Protein AF-A0A125SE24-F1 (afdb_monomer)

Secondary structure (DSSP, 8-state):
--------EEEPTTSS-EEETT-EEEE-TTS-EEEES-TTS---TT---

Structure (mmCIF, N/CA/C/O backbone):
data_AF-A0A125SE24-F1
#
_entry.id   AF-A0A125SE24-F1
#
loop_
_atom_site.group_PDB
_atom_site.id
_atom_site.type_symbol
_atom_site.label_atom_id
_atom_site.label_alt_id
_atom_site.label_comp_id
_atom_site.label_asym_id
_atom_site.label_entity_id
_atom_site.label_seq_id
_atom_site.pdbx_PDB_ins_code
_atom_site.Cartn_x
_atom_site.Cartn_y
_atom_site.Cartn_z
_atom_site.occupancy
_atom_site.B_iso_or_equiv
_atom_site.auth_seq_id
_atom_site.auth_comp_id
_atom_site.auth_asym_id
_atom_site.auth_atom_id
_atom_site.pdbx_PDB_model_num
ATOM 1 N N . VAL A 1 1 ? -27.447 9.372 0.996 1.00 48.34 1 VAL A N 1
ATOM 2 C CA . VAL A 1 1 ? -26.227 9.192 1.816 1.00 48.34 1 VAL A CA 1
ATOM 3 C C . VAL A 1 1 ? -25.786 7.742 1.670 1.00 48.34 1 VAL A C 1
ATOM 5 O O . VAL A 1 1 ? -26.247 6.884 2.404 1.00 48.34 1 VAL A O 1
ATOM 8 N N . GLN A 1 2 ? -25.098 7.409 0.575 1.00 44.53 2 GLN A N 1
ATOM 9 C CA . GLN A 1 2 ? -24.988 6.007 0.156 1.00 44.53 2 G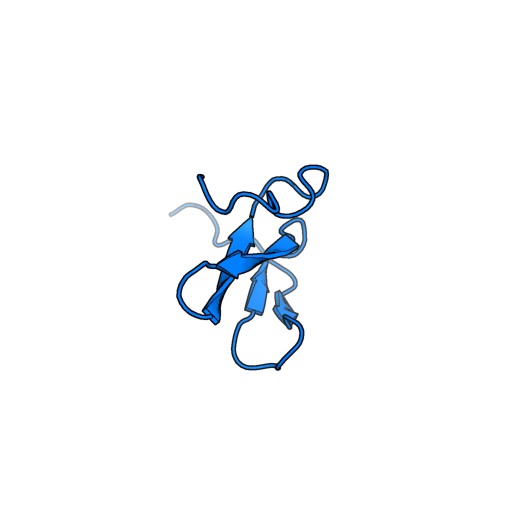LN A CA 1
ATOM 10 C C . GLN A 1 2 ? -23.837 5.306 0.885 1.00 44.53 2 GLN A C 1
ATOM 12 O O . GLN A 1 2 ? -22.674 5.599 0.646 1.00 44.53 2 GLN A O 1
ATOM 17 N N . GLN A 1 3 ? -24.257 4.452 1.823 1.00 50.09 3 GLN A N 1
ATOM 18 C CA . GLN A 1 3 ? -23.702 3.155 2.207 1.00 50.09 3 GLN A CA 1
ATOM 19 C C . GLN A 1 3 ? -22.167 3.064 2.270 1.00 50.09 3 GLN A C 1
ATOM 21 O O . GLN A 1 3 ? -21.502 2.773 1.281 1.00 50.09 3 GLN A O 1
ATOM 26 N N . ALA A 1 4 ? -21.619 3.229 3.477 1.00 55.81 4 ALA A N 1
ATOM 27 C CA . ALA A 1 4 ? -20.355 2.598 3.831 1.00 55.81 4 ALA A CA 1
ATOM 28 C C . ALA A 1 4 ? -20.580 1.085 3.735 1.00 55.81 4 ALA A C 1
ATOM 30 O O . ALA A 1 4 ? -21.282 0.500 4.565 1.00 55.81 4 ALA A O 1
ATOM 31 N N . ASP A 1 5 ? -20.103 0.516 2.633 1.00 56.31 5 ASP A N 1
ATOM 32 C CA . ASP A 1 5 ? -20.105 -0.908 2.348 1.00 56.31 5 ASP A CA 1
ATOM 33 C C . ASP A 1 5 ? -19.623 -1.669 3.589 1.00 56.31 5 ASP A C 1
AT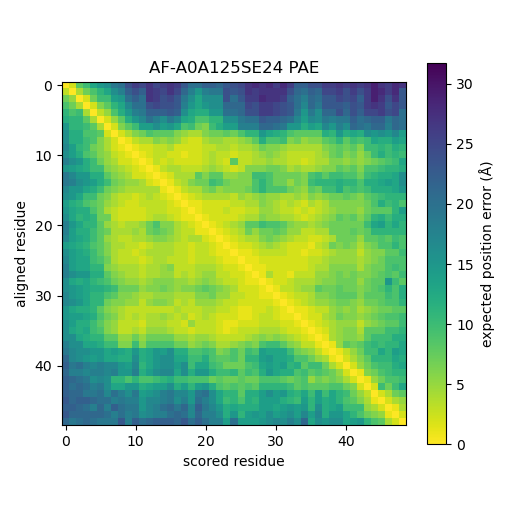OM 35 O O . ASP A 1 5 ? -18.714 -1.225 4.297 1.00 56.31 5 ASP A O 1
ATOM 39 N N . LYS A 1 6 ? -20.314 -2.758 3.919 1.00 56.72 6 LYS A N 1
ATOM 40 C CA . LYS A 1 6 ? -20.076 -3.571 5.111 1.00 56.72 6 LYS A CA 1
ATOM 41 C C . LYS A 1 6 ? -18.830 -4.419 4.866 1.00 56.72 6 LYS A C 1
ATOM 43 O O . LYS A 1 6 ? -18.897 -5.631 4.730 1.00 56.72 6 LYS A O 1
ATOM 48 N N . VAL A 1 7 ? -17.719 -3.722 4.767 1.00 64.00 7 VAL A N 1
ATOM 49 C CA . VAL A 1 7 ? -16.405 -4.224 4.454 1.00 64.00 7 VAL A CA 1
ATOM 50 C C . VAL A 1 7 ? -15.930 -5.078 5.631 1.00 64.00 7 VAL A C 1
ATOM 52 O O . VAL A 1 7 ? -15.672 -4.550 6.717 1.00 64.00 7 VAL A O 1
ATOM 55 N N . GLU A 1 8 ? -15.815 -6.394 5.446 1.00 74.69 8 GLU A N 1
ATOM 56 C CA . GLU A 1 8 ? -14.961 -7.195 6.330 1.00 74.69 8 GLU A CA 1
ATOM 57 C C . GLU A 1 8 ? -13.540 -6.635 6.218 1.00 74.69 8 GLU A C 1
ATOM 59 O O . GLU A 1 8 ? -13.115 -6.242 5.144 1.00 74.69 8 GLU A O 1
ATOM 64 N N . ILE A 1 9 ? -12.821 -6.462 7.319 1.00 80.00 9 ILE A N 1
ATOM 65 C CA . ILE A 1 9 ? -11.504 -5.815 7.289 1.00 80.00 9 ILE A CA 1
ATOM 66 C C . ILE A 1 9 ? -10.450 -6.888 7.488 1.00 80.00 9 ILE A C 1
ATOM 68 O O . ILE A 1 9 ? -10.373 -7.492 8.558 1.00 80.00 9 ILE A O 1
ATOM 72 N N . ILE A 1 10 ? -9.630 -7.118 6.467 1.00 83.75 10 ILE A N 1
ATOM 73 C CA . ILE A 1 10 ? -8.482 -8.012 6.563 1.00 83.75 10 ILE A CA 1
ATOM 74 C C . ILE A 1 10 ? -7.270 -7.234 7.071 1.00 83.75 10 ILE A C 1
ATOM 76 O O . ILE A 1 10 ? -7.000 -6.110 6.647 1.00 83.75 10 ILE A O 1
ATOM 80 N N . TYR A 1 11 ? -6.511 -7.830 7.985 1.00 84.75 11 TYR A N 1
ATOM 81 C CA . TYR A 1 11 ? -5.262 -7.238 8.452 1.00 84.75 11 TYR A CA 1
ATOM 82 C C . TYR A 1 11 ? -4.116 -7.651 7.536 1.00 84.75 11 TYR A C 1
ATOM 84 O O . TYR A 1 11 ? -3.903 -8.834 7.267 1.00 84.75 11 TYR A O 1
ATOM 92 N N . CYS A 1 12 ? -3.355 -6.662 7.077 1.00 82.12 12 CYS A N 1
ATOM 93 C CA . CYS A 1 12 ? -2.172 -6.891 6.267 1.00 82.12 12 CYS A CA 1
ATOM 94 C C . CYS A 1 12 ? -1.062 -7.560 7.088 1.00 82.12 12 CYS A C 1
ATOM 96 O O . CYS A 1 12 ? -0.988 -7.364 8.307 1.00 82.12 12 CYS A O 1
ATOM 98 N 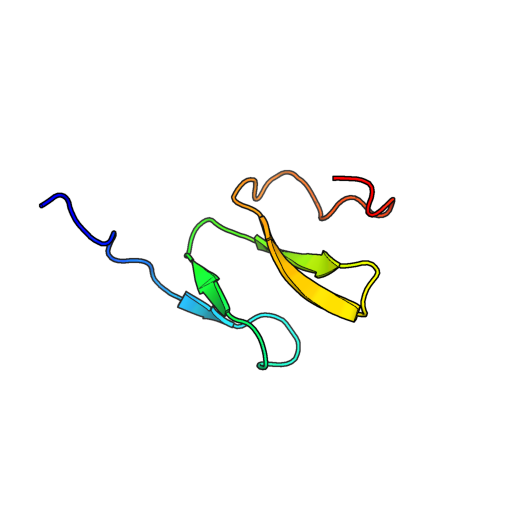N . PRO A 1 13 ? -0.156 -8.318 6.443 1.00 78.06 13 PRO A N 1
ATOM 99 C CA . PRO A 1 13 ? 0.977 -8.926 7.130 1.00 78.06 13 PRO A CA 1
ATOM 100 C C . PRO A 1 13 ? 1.831 -7.844 7.809 1.00 78.06 13 PRO A C 1
ATOM 102 O O . PRO A 1 13 ? 2.417 -6.989 7.156 1.00 78.06 13 PRO A O 1
ATOM 105 N N . GLY A 1 14 ? 1.873 -7.859 9.142 1.00 76.31 14 GLY A N 1
ATOM 106 C CA . GLY A 1 14 ? 2.487 -6.807 9.964 1.00 76.31 14 GLY A CA 1
ATOM 107 C C . GLY A 1 14 ? 1.497 -6.016 10.825 1.00 76.31 14 GLY A C 1
ATOM 108 O O . GLY A 1 14 ? 1.934 -5.268 11.693 1.00 76.31 14 GLY A O 1
ATOM 109 N N . GLY A 1 15 ? 0.184 -6.179 10.630 1.00 78.25 15 GLY A N 1
ATOM 110 C CA . GLY A 1 15 ? -0.876 -5.701 11.534 1.00 78.25 15 GLY A CA 1
ATOM 111 C C . GLY A 1 15 ? -1.074 -4.181 11.619 1.00 78.25 15 GLY A C 1
ATOM 112 O O . GLY A 1 15 ? -2.045 -3.733 12.217 1.00 78.25 15 GLY A O 1
ATOM 113 N N . LEU A 1 16 ? -0.188 -3.386 11.016 1.00 78.31 16 LEU A N 1
ATOM 114 C CA . LEU A 1 16 ? -0.244 -1.918 11.023 1.00 78.31 16 LEU A CA 1
ATOM 115 C C . LEU A 1 16 ? -1.241 -1.338 10.012 1.00 78.31 16 LEU A C 1
ATOM 117 O O . LEU A 1 16 ? -1.653 -0.189 10.141 1.00 78.31 16 LEU A O 1
ATOM 121 N N . TYR A 1 17 ? -1.622 -2.129 9.011 1.00 80.69 17 TYR A N 1
ATOM 122 C CA . TYR A 1 17 ? -2.513 -1.724 7.931 1.00 80.69 17 TYR A CA 1
ATOM 123 C C . TYR A 1 17 ? -3.616 -2.761 7.779 1.00 80.69 17 TYR A C 1
ATOM 125 O O . TYR A 1 17 ? -3.395 -3.955 7.997 1.00 80.69 17 TYR A O 1
ATOM 133 N N . TYR A 1 18 ? -4.797 -2.298 7.399 1.00 84.19 18 TYR A N 1
ATOM 134 C CA . TYR A 1 18 ? -5.957 -3.134 7.147 1.00 84.19 18 TYR A CA 1
ATOM 135 C C . TYR A 1 18 ? -6.582 -2.732 5.822 1.00 84.19 18 TYR A C 1
ATOM 137 O O . TYR A 1 18 ? -6.508 -1.567 5.423 1.00 84.19 18 TYR A O 1
ATOM 145 N N . CYS A 1 19 ? -7.199 -3.698 5.158 1.00 82.56 19 CYS A N 1
ATOM 146 C CA . CYS A 1 19 ? -7.848 -3.491 3.883 1.00 82.56 19 CYS A CA 1
ATOM 147 C C . CYS A 1 19 ? -9.259 -4.049 3.874 1.00 82.56 19 CYS A C 1
ATOM 149 O O . CYS A 1 19 ? -9.536 -5.010 4.591 1.00 82.56 19 CYS A O 1
ATOM 151 N N . PRO A 1 20 ? -10.140 -3.450 3.062 1.00 83.44 20 PRO A N 1
ATOM 152 C CA . PRO A 1 20 ? -11.437 -4.027 2.817 1.00 83.44 20 PRO A CA 1
ATOM 153 C C . PRO A 1 20 ? -11.357 -5.448 2.270 1.00 83.44 20 PRO A C 1
ATOM 155 O O . PRO A 1 20 ? -10.449 -5.770 1.509 1.00 83.44 20 PRO A O 1
ATOM 158 N N . ASP A 1 21 ? -12.323 -6.278 2.633 1.00 76.19 21 ASP A N 1
ATOM 159 C CA . ASP A 1 21 ? -12.525 -7.603 2.072 1.00 76.19 21 ASP A CA 1
ATOM 160 C C . ASP A 1 21 ? -12.815 -7.455 0.579 1.00 76.19 21 ASP A C 1
ATOM 162 O O . ASP A 1 21 ? -13.518 -6.538 0.149 1.00 76.19 21 ASP A O 1
ATOM 166 N N . GLY A 1 22 ? -12.162 -8.288 -0.227 1.00 71.88 22 GLY A N 1
ATOM 167 C CA . GLY A 1 22 ? -12.074 -8.110 -1.678 1.00 71.88 22 GLY A CA 1
ATOM 168 C C . GLY A 1 22 ? -10.880 -7.270 -2.149 1.00 71.88 22 GLY A C 1
ATOM 169 O O . GLY A 1 22 ? -10.495 -7.384 -3.315 1.00 71.88 22 GLY A O 1
ATOM 170 N N . ASN A 1 23 ? -10.219 -6.515 -1.263 1.00 78.44 23 ASN A N 1
ATOM 171 C CA . ASN A 1 23 ? -8.935 -5.880 -1.557 1.00 78.44 23 ASN A CA 1
ATOM 172 C C . ASN A 1 23 ? -7.770 -6.727 -1.041 1.00 78.44 23 ASN A C 1
ATOM 174 O O . ASN A 1 23 ? -7.874 -7.477 -0.075 1.00 78.44 23 ASN A O 1
ATOM 178 N N . THR A 1 24 ? -6.613 -6.573 -1.678 1.00 78.38 24 THR A N 1
ATOM 179 C CA . THR A 1 24 ? -5.373 -7.246 -1.285 1.00 78.38 24 THR A CA 1
ATOM 180 C C . THR A 1 24 ? -4.382 -6.250 -0.702 1.00 78.38 24 THR A C 1
ATOM 182 O O . THR A 1 24 ? -4.214 -5.139 -1.208 1.00 78.38 24 THR A O 1
ATOM 185 N N . CYS A 1 25 ? -3.718 -6.658 0.374 1.00 82.50 25 CYS A N 1
ATOM 186 C CA . CYS A 1 25 ? -2.655 -5.893 1.006 1.00 82.50 25 CYS A CA 1
ATOM 187 C C . CYS A 1 25 ? -1.384 -5.911 0.156 1.00 82.50 25 CYS A C 1
ATOM 189 O O . CYS A 1 25 ? -0.792 -6.971 -0.049 1.00 82.50 25 CYS A O 1
ATOM 191 N N . CYS A 1 26 ? -0.926 -4.736 -0.265 1.00 81.19 26 CYS A N 1
ATOM 192 C CA . CYS A 1 26 ? 0.272 -4.575 -1.079 1.00 81.19 26 CYS A CA 1
ATOM 193 C C . CYS A 1 26 ? 1.331 -3.730 -0.394 1.00 81.19 26 CYS A C 1
ATOM 195 O O . CYS A 1 26 ? 1.034 -2.652 0.109 1.00 81.19 26 CYS A O 1
ATOM 197 N N . LEU A 1 27 ? 2.576 -4.211 -0.405 1.00 79.50 27 LEU A N 1
ATOM 198 C CA . LEU A 1 27 ? 3.715 -3.480 0.136 1.00 79.50 27 LEU A CA 1
ATOM 199 C C . LEU A 1 27 ? 4.189 -2.422 -0.869 1.00 79.50 27 LEU A C 1
ATOM 201 O O . LEU A 1 27 ? 4.665 -2.742 -1.959 1.00 79.50 27 LEU A O 1
ATOM 205 N N . LEU A 1 28 ? 4.090 -1.156 -0.482 1.00 76.81 28 LEU A N 1
ATOM 206 C CA . LEU A 1 28 ? 4.539 -0.010 -1.262 1.00 76.81 28 LEU A CA 1
ATOM 207 C C . LEU A 1 28 ? 6.075 0.120 -1.241 1.00 76.81 28 LEU A C 1
ATOM 209 O O . LEU A 1 28 ? 6.746 -0.378 -0.330 1.00 76.81 28 LEU A O 1
ATOM 213 N N . PRO A 1 29 ? 6.666 0.859 -2.199 1.00 72.06 29 PRO A N 1
ATOM 214 C CA . PRO A 1 29 ? 8.094 1.195 -2.196 1.00 72.06 29 PRO A CA 1
ATOM 215 C C . PR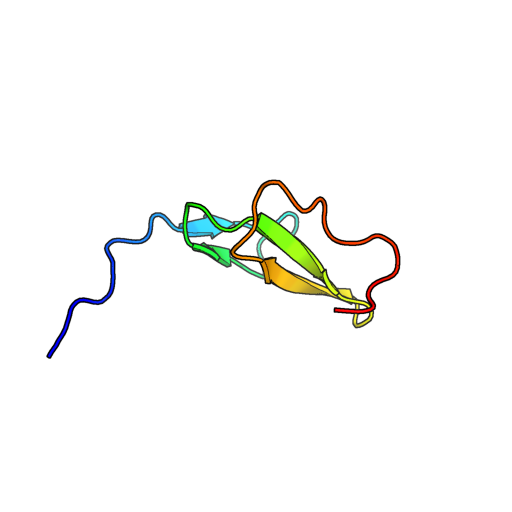O A 1 29 ? 8.551 1.886 -0.916 1.00 72.06 29 PRO A C 1
ATOM 217 O O . PRO A 1 29 ? 9.682 1.679 -0.490 1.00 72.06 29 PRO A O 1
ATOM 220 N N . SER A 1 30 ? 7.657 2.631 -0.273 1.00 76.38 30 SER A N 1
ATOM 221 C CA . SER A 1 30 ? 7.901 3.307 0.998 1.00 76.38 30 SER A CA 1
ATOM 222 C C . SER A 1 30 ? 8.000 2.362 2.207 1.00 76.38 30 SER A C 1
ATOM 224 O O . SER A 1 30 ? 8.285 2.834 3.301 1.00 76.38 30 SER A O 1
ATOM 226 N N . GLY A 1 31 ? 7.734 1.058 2.043 1.00 78.56 31 GLY A N 1
ATOM 227 C CA . GLY A 1 31 ? 7.723 0.068 3.131 1.0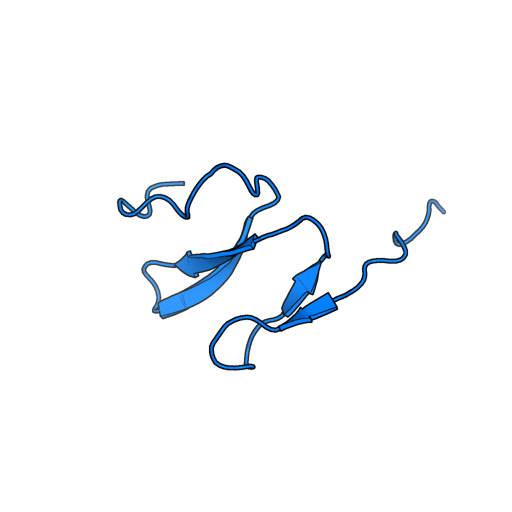0 78.56 31 GLY A CA 1
ATOM 228 C C . GLY A 1 31 ? 6.409 -0.004 3.920 1.00 78.56 31 GLY A C 1
ATOM 229 O O . GLY A 1 31 ? 6.334 -0.700 4.926 1.00 78.56 31 GLY A O 1
ATOM 230 N N . GLN A 1 32 ? 5.378 0.709 3.467 1.00 81.06 32 GLN A N 1
ATOM 231 C CA . GLN A 1 32 ? 4.033 0.721 4.049 1.00 81.06 32 GLN A CA 1
ATOM 232 C C . GLN A 1 32 ? 3.102 -0.208 3.266 1.00 81.06 32 GLN A C 1
ATOM 234 O O . GLN A 1 32 ? 3.401 -0.523 2.117 1.00 81.06 32 GLN A O 1
ATOM 239 N N . TYR A 1 33 ? 1.968 -0.613 3.839 1.00 83.38 33 TYR A N 1
ATOM 240 C CA . TYR A 1 33 ? 0.960 -1.368 3.090 1.00 83.38 33 TYR A CA 1
ATOM 241 C C . TYR A 1 33 ? -0.164 -0.466 2.582 1.00 83.38 33 TYR A C 1
ATOM 243 O O . TYR A 1 33 ? -0.576 0.479 3.249 1.00 83.38 33 TYR A O 1
ATOM 251 N N . GLY A 1 34 ? -0.670 -0.783 1.397 1.00 80.25 34 GLY A N 1
ATOM 252 C CA . GLY A 1 34 ? -1.843 -0.165 0.791 1.00 80.25 34 GLY A CA 1
ATOM 253 C C . GLY A 1 34 ? -2.817 -1.225 0.292 1.00 80.25 34 GLY A C 1
ATOM 254 O O . GLY A 1 34 ? -2.460 -2.393 0.138 1.00 80.25 34 GLY A O 1
ATOM 255 N N . CYS A 1 35 ? -4.054 -0.811 0.043 1.00 80.56 35 CYS A N 1
ATOM 256 C CA . CYS A 1 35 ? -5.133 -1.710 -0.350 1.00 80.56 35 CYS A CA 1
ATOM 257 C C . CYS A 1 35 ? -5.362 -1.653 -1.851 1.00 80.56 35 CYS A C 1
ATOM 259 O O . CYS A 1 35 ? -5.807 -0.631 -2.370 1.00 80.56 35 CYS A O 1
ATOM 261 N N . CYS A 1 36 ? -5.105 -2.759 -2.542 1.00 76.38 36 CYS A N 1
ATOM 262 C CA . CYS A 1 36 ? -5.368 -2.871 -3.968 1.00 76.38 36 CYS A CA 1
ATOM 263 C C . CYS A 1 36 ? -6.740 -3.533 -4.198 1.00 76.38 36 CYS A C 1
ATOM 265 O O . CYS A 1 36 ? -6.932 -4.657 -3.738 1.00 76.38 36 CYS A O 1
ATOM 267 N N . PRO A 1 37 ? -7.693 -2.886 -4.898 1.00 74.25 37 PRO A N 1
ATOM 268 C CA . PRO A 1 37 ? -9.018 -3.454 -5.187 1.00 74.25 37 PRO A CA 1
ATOM 269 C C . PRO A 1 37 ? -9.000 -4.568 -6.246 1.00 74.25 37 PRO A C 1
ATOM 271 O O . PRO A 1 37 ? -10.044 -5.124 -6.569 1.00 74.25 37 PRO A O 1
ATOM 274 N N . TYR A 1 38 ? -7.830 -4.890 -6.804 1.00 68.12 38 TYR A N 1
ATOM 275 C CA . TYR A 1 38 ? -7.655 -5.944 -7.797 1.00 68.12 38 TYR A CA 1
ATOM 276 C C . TYR A 1 38 ? -6.941 -7.147 -7.168 1.00 68.12 38 TYR A C 1
ATOM 278 O O . TYR A 1 38 ? -5.713 -7.193 -7.182 1.00 68.12 38 TYR A O 1
ATOM 286 N N . PRO A 1 39 ? -7.675 -8.143 -6.640 1.00 59.25 39 PRO A N 1
ATOM 287 C CA . PRO A 1 39 ? -7.078 -9.289 -5.950 1.00 59.25 39 PRO A CA 1
ATOM 288 C C . PRO A 1 39 ? -6.257 -10.209 -6.862 1.00 59.25 39 PRO A C 1
ATOM 290 O O . PRO A 1 39 ? -5.381 -10.938 -6.407 1.00 59.25 39 PRO A O 1
ATOM 293 N N . SER A 1 40 ? -6.520 -10.167 -8.167 1.00 59.25 40 SER A N 1
ATOM 294 C CA . SER A 1 40 ? -5.778 -10.896 -9.198 1.00 59.25 40 SER A CA 1
ATOM 295 C C . SER A 1 40 ? -4.518 -10.170 -9.674 1.00 59.25 40 SER A C 1
ATOM 297 O O . SER A 1 40 ? -3.653 -10.799 -10.285 1.00 59.25 40 SER A O 1
ATOM 299 N N . ALA A 1 41 ? -4.372 -8.877 -9.377 1.00 58.00 41 ALA A N 1
ATOM 300 C CA . ALA A 1 41 ? -3.092 -8.206 -9.511 1.00 58.00 41 ALA A CA 1
ATOM 301 C C . ALA A 1 41 ? -2.274 -8.561 -8.265 1.00 58.00 41 ALA A C 1
ATOM 303 O O . ALA A 1 41 ? -2.383 -7.905 -7.230 1.00 58.00 41 ALA A O 1
ATOM 304 N N . MET A 1 42 ? -1.459 -9.624 -8.347 1.00 58.72 42 MET A N 1
ATOM 305 C CA . MET A 1 42 ? -0.334 -9.763 -7.419 1.00 58.72 42 MET A CA 1
ATOM 306 C C . MET A 1 42 ? 0.350 -8.405 -7.371 1.00 58.72 42 MET A C 1
ATOM 308 O O . MET A 1 42 ? 0.690 -7.878 -8.431 1.00 58.72 42 MET A O 1
ATOM 312 N N . CYS A 1 43 ? 0.474 -7.836 -6.172 1.00 69.00 43 CYS A N 1
ATOM 313 C CA . CYS A 1 43 ? 1.082 -6.531 -5.956 1.00 69.00 43 CYS A CA 1
ATOM 314 C C . CYS A 1 43 ? 2.286 -6.395 -6.877 1.00 69.00 43 CYS A C 1
ATOM 316 O O . CYS A 1 43 ? 3.224 -7.187 -6.753 1.00 69.00 43 CYS A O 1
ATOM 318 N N . CYS A 1 44 ? 2.200 -5.487 -7.857 1.00 59.50 44 CYS A N 1
ATOM 319 C CA . CYS A 1 44 ? 3.192 -5.422 -8.919 1.00 59.50 44 CYS A CA 1
ATOM 320 C C . CYS A 1 44 ? 4.569 -5.341 -8.261 1.00 59.50 44 CYS A C 1
ATOM 322 O O . CYS A 1 44 ? 4.836 -4.406 -7.502 1.00 59.50 44 CYS A O 1
ATOM 324 N N . SER A 1 45 ? 5.427 -6.335 -8.514 1.00 55.09 45 SER A N 1
ATOM 325 C CA . SER A 1 45 ? 6.775 -6.384 -7.925 1.00 55.09 45 SER A CA 1
ATOM 326 C C . SER A 1 45 ? 7.582 -5.133 -8.284 1.00 55.09 45 SER A C 1
ATOM 328 O O . SER A 1 45 ? 8.470 -4.726 -7.537 1.00 55.09 45 SER A O 1
ATOM 330 N N . ASP A 1 46 ? 7.203 -4.488 -9.388 1.00 58.16 46 ASP A N 1
ATOM 331 C CA . ASP A 1 46 ? 7.804 -3.270 -9.915 1.00 58.16 46 ASP A CA 1
ATOM 332 C C . ASP A 1 46 ? 7.394 -2.002 -9.156 1.00 58.16 46 ASP A C 1
ATOM 334 O O . ASP A 1 46 ? 8.062 -0.982 -9.294 1.00 58.16 46 ASP A O 1
ATOM 338 N N . LYS A 1 47 ? 6.340 -2.039 -8.322 1.00 56.94 47 LYS A N 1
ATOM 339 C CA . LYS A 1 47 ? 5.895 -0.903 -7.488 1.00 56.94 47 LYS A CA 1
ATOM 340 C C . LYS A 1 47 ? 5.510 0.371 -8.270 1.00 56.94 47 LYS A C 1
ATOM 342 O O . LYS A 1 47 ? 5.462 1.448 -7.680 1.00 56.94 47 LYS A O 1
ATOM 347 N N . ILE A 1 48 ? 5.248 0.261 -9.577 1.00 54.47 48 ILE A N 1
ATOM 348 C CA . ILE A 1 48 ? 4.934 1.389 -10.480 1.00 54.47 48 ILE A CA 1
ATOM 349 C C . ILE A 1 48 ? 3.430 1.466 -10.797 1.00 54.47 48 ILE A C 1
ATOM 351 O O . ILE A 1 48 ? 3.032 1.620 -11.952 1.00 54.47 48 ILE A O 1
ATOM 355 N N . HIS A 1 49 ? 2.578 1.335 -9.782 1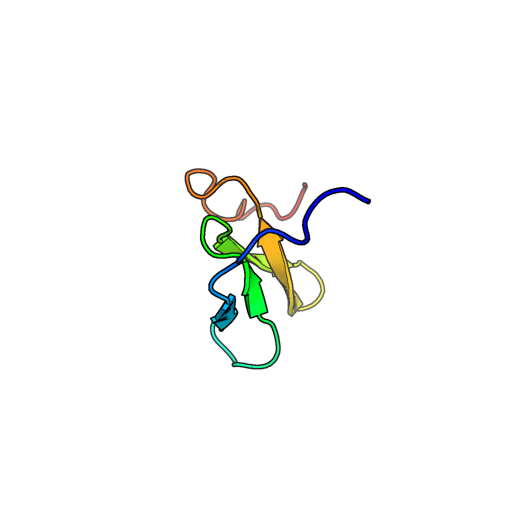.00 53.72 49 HIS A N 1
ATOM 356 C CA . HIS A 1 49 ? 1.174 1.725 -9.895 1.00 53.72 49 HIS A CA 1
ATOM 357 C C . HIS A 1 49 ? 0.737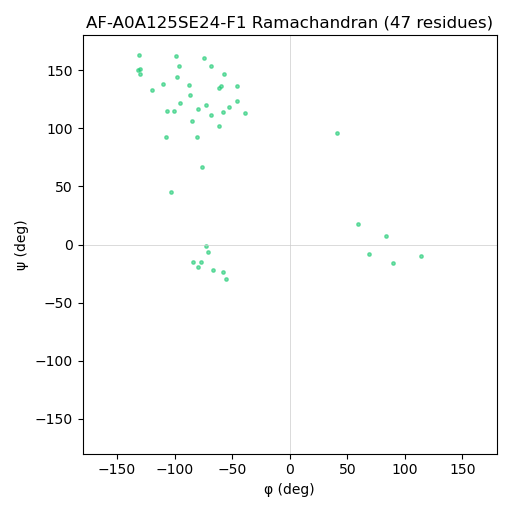 2.481 -8.647 1.00 53.72 49 HIS A C 1
ATOM 359 O O . HIS A 1 49 ? 1.006 1.963 -7.539 1.00 53.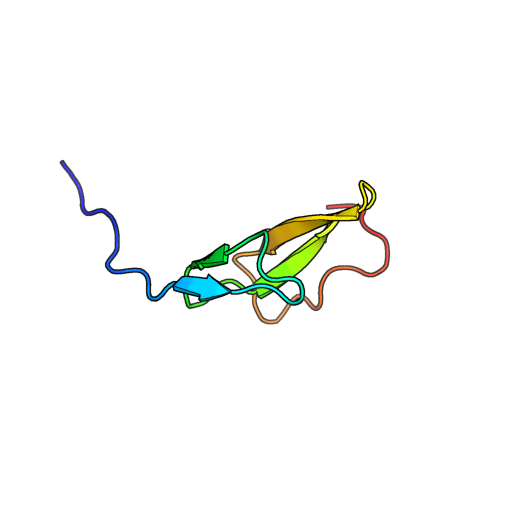72 49 HIS A O 1
#

pLDDT: mean 70.63, std 11.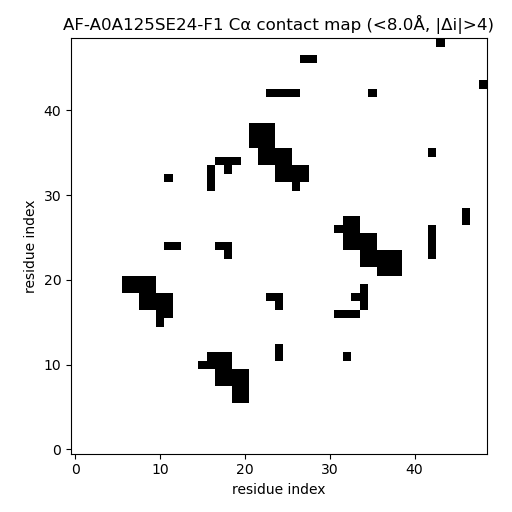62, range [44.53, 84.75]

Nearest PDB structures (foldseek):
  4v3p-assembly1_LZ  TM=4.040E-01  e=5.642E+00  Triticum aestivum

Solvent-accessible surface area (backbone atoms only — not comparable to full-atom values): 3259 Å² total; per-residue (Å²): 136,86,70,86,70,89,59,53,72,44,69,29,98,84,68,85,37,69,23,46,59,71,36,34,71,26,79,43,88,87,74,45,67,46,64,37,78,49,64,85,56,66,63,61,90,80,58,86,123

Organism: NCBI:txid1796990

Radius of gyration: 11.73 Å; Cα contacts (8 Å, |Δi|>4): 66; chains: 1; bounding box: 34×20×22 Å

InterPro domains:
  IPR000118 Granulin [PF00396] (24-49)
  IPR000118 Granulin [SM00277] (12-49)
  IPR037277 Granulin superfamily [G3DSA:2.10.25.160] (8-49)
  IPR039036 Granulin family [PTHR12274] (4-49)

Mean predicted aligned error: 9.34 Å

Sequence (49 aa):
VQQADKVEIIYCPGGLYYCPDGNTCCLLPSGQYGCCPYPSAMCCSDKIH

Foldseek 3Di:
DDDPDPFDWAADVVRPDIEGDCWDWEQAPVRDTDTHNHPVPPRPPVNPD